Protein AF-A0A0C3CGF2-F1 (afdb_monomer)

Solvent-accessible surface area (backbone atoms only — not comparable to full-atom values): 6931 Å² total; per-residue (Å²): 137,85,86,82,89,80,77,92,75,84,80,76,81,77,76,79,75,79,77,75,75,70,75,87,70,85,83,74,68,48,91,58,67,67,70,61,89,52,69,84,50,41,70,58,52,21,50,53,44,43,71,36,78,36,44,40,74,31,68,51,75,48,78,43,83,52,97,92,48,67,40,48,46,40,43,48,33,91,44,92,48,74,42,62,55,56,40,69,56,45,44,53,53,53,51,51,44,54,73,74,30,58,34,45,56,66,51,86,80

Mean predicted aligned error: 12.65 Å

Foldseek 3Di:
DDDDDDDDDPDDPPPPPPPPPQPPDPQDADLPAAQDDPLVCQLVQLVVQQPDFAAAQGKDWDWADDDPGIAIDMEGHPGRGTDRDHSVSSNVVVVVNCVVHSGGRDDYD

Structure (mmCIF, N/CA/C/O backbone):
data_AF-A0A0C3CGF2-F1
#
_entry.id   AF-A0A0C3CGF2-F1
#
loop_
_atom_site.group_PDB
_atom_site.id
_atom_site.type_symbol
_atom_site.label_atom_id
_atom_site.label_alt_id
_atom_site.label_comp_id
_atom_site.label_asym_id
_atom_site.label_entity_id
_atom_site.label_seq_id
_atom_site.pdbx_PDB_ins_code
_atom_site.Cartn_x
_atom_site.Cartn_y
_atom_site.Cartn_z
_atom_site.occupancy
_atom_site.B_iso_or_equiv
_atom_site.auth_seq_id
_atom_site.auth_comp_id
_atom_site.auth_asym_id
_atom_site.auth_atom_id
_atom_site.pdbx_PDB_model_num
ATOM 1 N N . MET A 1 1 ? 58.647 30.810 29.510 1.00 38.41 1 MET A N 1
ATOM 2 C CA . MET A 1 1 ? 58.049 29.527 29.079 1.00 38.41 1 MET A CA 1
ATOM 3 C C . MET A 1 1 ? 56.594 29.809 28.746 1.00 38.41 1 MET A C 1
ATOM 5 O O . MET A 1 1 ? 55.885 30.314 29.603 1.00 38.41 1 MET A O 1
ATOM 9 N N . VAL A 1 2 ? 56.209 29.643 27.480 1.00 37.12 2 VAL A N 1
ATOM 10 C CA . VAL A 1 2 ? 54.900 30.043 26.935 1.00 37.12 2 VAL A CA 1
ATOM 11 C C . VAL A 1 2 ? 53.974 28.825 26.955 1.00 37.12 2 VAL A C 1
ATOM 13 O O . VAL A 1 2 ? 54.312 27.801 26.365 1.00 37.12 2 VAL A O 1
ATOM 16 N N . PHE A 1 3 ? 52.834 28.920 27.643 1.00 44.53 3 PHE A N 1
ATOM 17 C CA . PHE A 1 3 ? 51.799 27.882 27.638 1.00 44.53 3 PHE A CA 1
ATOM 18 C C . PHE A 1 3 ? 50.959 27.997 26.358 1.00 44.53 3 PHE A C 1
ATOM 20 O O . PHE A 1 3 ? 50.361 29.033 26.079 1.00 44.53 3 PHE A O 1
ATOM 27 N N . ASN A 1 4 ? 50.962 26.930 25.560 1.00 37.19 4 ASN A N 1
ATOM 28 C CA . ASN A 1 4 ? 50.336 26.841 24.244 1.00 37.19 4 ASN A CA 1
ATOM 29 C C . ASN A 1 4 ? 48.894 26.316 24.380 1.00 37.19 4 ASN A C 1
ATOM 31 O O . ASN A 1 4 ? 48.686 25.127 24.615 1.00 37.19 4 ASN A O 1
ATOM 35 N N . VAL A 1 5 ? 47.900 27.192 24.231 1.00 56.16 5 VAL A N 1
ATOM 36 C CA . VAL A 1 5 ? 46.478 26.833 24.091 1.00 56.16 5 VAL A CA 1
ATOM 37 C C . VAL A 1 5 ? 46.211 26.430 22.641 1.00 56.16 5 VAL A C 1
ATOM 39 O O . VAL A 1 5 ? 46.056 27.283 21.770 1.00 56.16 5 VAL A O 1
ATOM 42 N N . ARG A 1 6 ? 46.183 25.123 22.355 1.00 45.81 6 ARG A N 1
ATOM 43 C CA . ARG A 1 6 ? 45.838 24.605 21.023 1.00 45.81 6 ARG A CA 1
ATOM 44 C C . ARG A 1 6 ? 44.500 23.870 21.024 1.00 45.81 6 ARG A C 1
ATOM 46 O O . ARG A 1 6 ? 44.383 22.773 21.550 1.00 45.81 6 ARG A O 1
ATOM 53 N N . SER A 1 7 ? 43.564 24.503 20.320 1.00 44.41 7 SER A N 1
ATOM 54 C CA . SER A 1 7 ? 42.507 23.906 19.498 1.00 44.41 7 SER A CA 1
ATOM 55 C C . SER A 1 7 ? 41.390 23.116 20.176 1.00 44.41 7 SER A C 1
ATOM 57 O O . SER A 1 7 ? 41.403 21.894 20.274 1.00 44.41 7 SER A O 1
ATOM 59 N N . LEU A 1 8 ? 40.338 23.878 20.471 1.00 51.88 8 LEU A N 1
ATOM 60 C CA . LEU A 1 8 ? 38.927 23.506 20.376 1.00 51.88 8 LEU A CA 1
ATOM 61 C C . LEU A 1 8 ? 38.631 22.753 19.065 1.00 51.88 8 LEU A C 1
ATOM 63 O O . LEU A 1 8 ? 38.739 23.354 18.001 1.00 51.88 8 LEU A O 1
ATOM 67 N N . LEU A 1 9 ? 38.196 21.495 19.132 1.00 47.53 9 LEU A N 1
ATOM 68 C CA . LEU A 1 9 ? 37.453 20.836 18.049 1.00 47.53 9 LEU A CA 1
ATOM 69 C C . LEU A 1 9 ? 36.410 19.885 18.653 1.00 47.53 9 LEU A C 1
ATOM 71 O O . LEU A 1 9 ? 36.552 18.665 18.657 1.00 47.53 9 LEU A O 1
ATOM 75 N N . THR A 1 10 ? 35.349 20.472 19.200 1.00 48.78 10 THR A N 1
ATOM 76 C CA . THR A 1 10 ? 34.094 19.786 19.513 1.00 48.78 10 THR A CA 1
ATOM 77 C C . THR A 1 10 ? 33.463 19.354 18.188 1.00 48.78 10 THR A C 1
ATOM 79 O O . THR A 1 10 ? 32.951 20.180 17.434 1.00 48.78 10 THR A O 1
ATOM 82 N N . GLY A 1 11 ? 33.559 18.065 17.865 1.00 43.72 11 GLY A N 1
ATOM 83 C CA . GLY A 1 11 ? 32.953 17.484 16.670 1.00 43.72 11 GLY A CA 1
ATOM 84 C C . GLY A 1 11 ? 31.431 17.530 16.760 1.00 43.72 11 GLY A C 1
ATOM 85 O O . GLY A 1 11 ? 30.819 16.694 17.419 1.00 43.72 11 GLY A O 1
ATOM 86 N N . VAL A 1 12 ? 30.815 18.509 16.099 1.00 54.00 12 VAL A N 1
ATOM 87 C CA . VAL A 1 12 ? 29.369 18.529 15.865 1.00 54.00 12 VAL A CA 1
ATOM 88 C C . VAL A 1 12 ? 29.083 17.547 14.733 1.00 54.00 12 VAL A C 1
ATOM 90 O O . VAL A 1 12 ? 29.351 17.830 13.566 1.00 54.00 12 VAL A O 1
ATOM 93 N N . LEU A 1 13 ? 28.565 16.368 15.080 1.00 49.22 13 LEU A N 1
ATOM 94 C CA . LEU A 1 13 ? 27.985 15.439 14.113 1.00 49.22 13 LEU A CA 1
ATOM 95 C C . LEU A 1 13 ? 26.697 16.071 13.573 1.00 49.22 13 LEU A C 1
ATOM 97 O O . LEU A 1 13 ? 25.639 15.989 14.192 1.00 49.22 13 LEU A O 1
ATOM 101 N N . VAL A 1 14 ? 26.797 16.745 12.428 1.00 45.84 14 VAL A N 1
ATOM 102 C CA . VAL A 1 14 ? 25.629 17.186 11.661 1.00 45.84 14 VAL A CA 1
ATOM 103 C C . VAL A 1 14 ? 25.003 15.937 11.049 1.00 45.84 14 VAL A C 1
ATOM 105 O O . VAL A 1 14 ? 25.437 15.448 10.009 1.00 45.84 14 VAL A O 1
ATOM 108 N N . SER A 1 15 ? 24.005 15.380 11.729 1.00 44.66 15 SER A N 1
ATOM 109 C CA . SER A 1 15 ? 23.157 14.329 11.178 1.00 44.66 15 SER A CA 1
ATOM 110 C C . SER A 1 15 ? 22.421 14.894 9.963 1.00 44.66 15 SER A C 1
ATOM 112 O O . SER A 1 15 ? 21.526 15.726 10.114 1.00 44.66 15 SER A O 1
ATOM 114 N N . LEU A 1 16 ? 22.794 14.463 8.754 1.00 39.66 16 LEU A N 1
ATOM 115 C CA . LEU A 1 16 ? 21.986 14.699 7.561 1.00 39.66 16 LEU A CA 1
ATOM 116 C C . LEU A 1 16 ? 20.659 13.958 7.754 1.00 39.66 16 LEU A C 1
ATOM 118 O O . LEU A 1 16 ? 20.567 12.750 7.537 1.00 39.66 16 LEU A O 1
ATOM 122 N N . ALA A 1 17 ? 19.625 14.680 8.182 1.00 42.78 17 ALA A N 1
ATOM 123 C CA . ALA A 1 17 ? 18.261 14.206 8.058 1.00 42.78 17 ALA A CA 1
ATOM 124 C C . ALA A 1 17 ? 17.983 14.060 6.559 1.00 42.78 17 ALA A C 1
ATOM 126 O O . ALA A 1 17 ? 17.817 15.048 5.845 1.00 42.78 17 ALA A O 1
ATOM 127 N N . VAL A 1 18 ? 17.991 12.821 6.065 1.00 37.66 18 VAL A N 1
ATOM 128 C CA . VAL A 1 18 ? 17.531 12.504 4.715 1.00 37.66 18 VAL A CA 1
ATOM 129 C C . VAL A 1 18 ? 16.034 12.789 4.702 1.00 37.66 18 VAL A C 1
ATOM 131 O O . VAL A 1 18 ? 15.218 11.940 5.062 1.00 37.66 18 VAL A O 1
ATOM 134 N N . VAL A 1 19 ? 15.664 14.017 4.341 1.00 38.41 19 VAL A N 1
ATOM 135 C CA . VAL A 1 19 ? 14.282 14.363 4.025 1.00 38.41 19 VAL A CA 1
ATOM 136 C C . VAL A 1 19 ? 13.968 13.614 2.739 1.00 38.41 19 VAL A C 1
ATOM 138 O O . VAL A 1 19 ? 14.295 14.064 1.646 1.00 38.41 19 VAL A O 1
ATOM 141 N N . SER A 1 20 ? 13.414 12.406 2.869 1.00 40.34 20 SER A N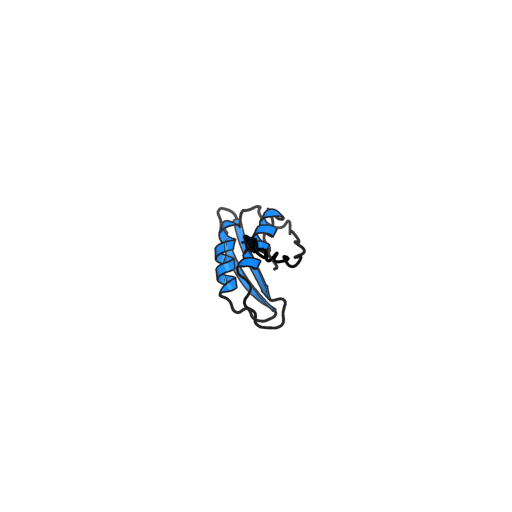 1
ATOM 142 C CA . SER A 1 20 ? 12.840 11.697 1.731 1.00 40.34 20 SER A CA 1
ATOM 143 C C . SER A 1 20 ? 11.677 12.556 1.252 1.00 40.34 20 SER A C 1
ATOM 145 O O . SER A 1 20 ? 10.623 12.571 1.889 1.00 40.34 20 SER A O 1
ATOM 147 N N . THR A 1 21 ? 11.889 13.324 0.187 1.00 38.06 21 THR A N 1
ATOM 148 C CA . THR A 1 21 ? 10.811 13.992 -0.528 1.00 38.06 21 THR A CA 1
ATOM 149 C C . THR A 1 21 ? 9.844 12.898 -0.960 1.00 38.06 21 THR A C 1
ATOM 151 O O . THR A 1 21 ? 10.184 12.021 -1.753 1.00 38.06 21 THR A O 1
ATOM 154 N N . LEU A 1 22 ? 8.659 12.875 -0.347 1.00 47.12 22 LEU A N 1
ATOM 155 C CA . LEU A 1 22 ? 7.554 12.077 -0.854 1.00 47.12 22 LEU A CA 1
ATOM 156 C C . LEU A 1 22 ? 7.359 12.540 -2.294 1.00 47.12 22 LEU A C 1
ATOM 158 O O . LEU A 1 22 ? 7.157 13.735 -2.515 1.00 47.12 22 LEU A O 1
ATOM 162 N N . ALA A 1 23 ? 7.494 11.634 -3.264 1.00 47.88 23 ALA A N 1
ATOM 163 C CA . ALA A 1 23 ? 7.028 11.916 -4.611 1.00 47.88 23 ALA A CA 1
ATOM 164 C C . ALA A 1 23 ? 5.600 12.448 -4.455 1.00 47.88 23 ALA A C 1
ATOM 166 O O . ALA A 1 23 ? 4.789 11.794 -3.794 1.00 47.88 23 ALA A O 1
ATOM 167 N N . GLN A 1 24 ? 5.350 13.676 -4.920 1.00 47.78 24 GLN A N 1
ATOM 168 C CA . GLN A 1 24 ? 4.045 14.324 -4.835 1.00 47.78 24 GLN A CA 1
ATOM 169 C C . GLN A 1 24 ? 3.041 13.402 -5.520 1.00 47.78 24 GLN A C 1
ATOM 171 O O . GLN A 1 24 ? 2.950 13.364 -6.741 1.00 47.78 24 GLN A O 1
ATOM 176 N N . THR A 1 25 ? 2.370 12.582 -4.720 1.00 57.62 25 THR A N 1
ATOM 177 C CA . THR A 1 25 ? 1.299 11.722 -5.189 1.00 57.62 25 THR A CA 1
ATOM 178 C C . THR A 1 25 ? 0.075 12.608 -5.108 1.00 57.62 25 THR A C 1
ATOM 180 O O . THR A 1 25 ? -0.264 13.083 -4.024 1.00 57.62 25 THR A O 1
ATOM 183 N N . ASP A 1 26 ? -0.502 12.936 -6.255 1.00 64.25 26 ASP A N 1
ATOM 184 C CA . ASP A 1 26 ? -1.762 13.661 -6.308 1.00 64.25 26 ASP A CA 1
ATOM 185 C C . ASP A 1 26 ? -2.839 12.720 -5.746 1.00 64.25 26 ASP A C 1
ATOM 187 O O . ASP A 1 26 ? -3.190 11.713 -6.360 1.00 64.25 26 ASP A O 1
ATOM 191 N N . ILE A 1 27 ? -3.240 12.953 -4.492 1.00 67.44 27 ILE A N 1
ATOM 192 C CA . ILE A 1 27 ? -4.178 12.078 -3.787 1.00 67.44 27 ILE A CA 1
ATOM 193 C C . ILE A 1 27 ? -5.586 12.439 -4.254 1.00 67.44 27 ILE A C 1
ATOM 195 O O . ILE A 1 27 ? -6.163 13.430 -3.809 1.00 67.4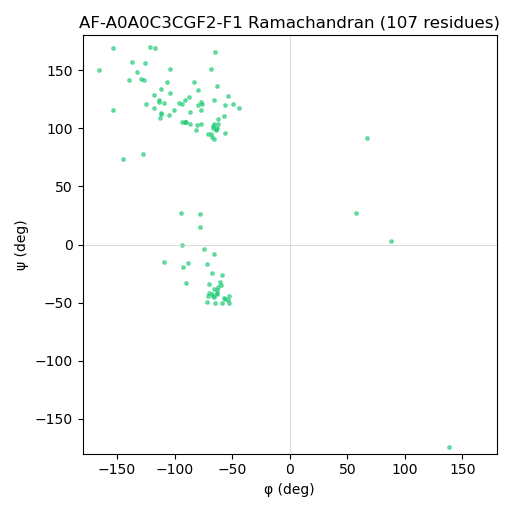4 27 ILE A O 1
ATOM 199 N N . GLN A 1 28 ? -6.137 11.610 -5.133 1.00 68.38 28 GLN A N 1
ATOM 200 C CA . GLN A 1 28 ? -7.528 11.691 -5.562 1.00 68.38 28 GLN A CA 1
ATOM 201 C C . GLN A 1 28 ? -8.384 10.809 -4.644 1.00 68.38 28 GLN A C 1
ATOM 203 O O . GLN A 1 28 ? -8.335 9.582 -4.724 1.00 68.38 28 GLN A O 1
ATOM 208 N N . CYS A 1 29 ? -9.149 11.428 -3.741 1.00 69.56 29 CYS A N 1
ATOM 209 C CA . CYS A 1 29 ? -10.114 10.705 -2.918 1.00 69.56 29 CYS A CA 1
ATOM 210 C C . CYS A 1 29 ? -11.349 10.371 -3.763 1.00 69.56 29 CYS A C 1
ATOM 212 O O . CYS A 1 29 ? -12.021 11.275 -4.251 1.00 69.56 29 CYS A O 1
ATOM 214 N N . ASN A 1 30 ? -11.680 9.088 -3.903 1.00 64.88 30 ASN A N 1
ATOM 215 C CA . ASN A 1 30 ? -12.981 8.688 -4.432 1.00 64.88 30 ASN A CA 1
ATOM 216 C C . ASN A 1 30 ? -13.992 8.614 -3.279 1.00 64.88 30 ASN A C 1
ATOM 218 O O . ASN A 1 30 ? -13.757 7.894 -2.311 1.00 64.88 30 ASN A O 1
ATOM 222 N N . ASP A 1 31 ? -15.132 9.301 -3.405 1.00 61.75 31 ASP A N 1
ATOM 223 C CA . ASP A 1 31 ? -16.244 9.273 -2.430 1.00 61.75 31 ASP A CA 1
ATOM 224 C C . ASP A 1 31 ? -17.125 8.011 -2.542 1.00 61.75 31 ASP A C 1
ATOM 226 O O . ASP A 1 31 ? -18.248 7.955 -2.041 1.00 61.75 31 ASP A O 1
ATOM 230 N N . VAL A 1 32 ? -16.640 6.987 -3.241 1.00 58.44 32 VAL A N 1
ATOM 231 C CA . VAL A 1 32 ? -17.330 5.706 -3.386 1.00 58.44 32 VAL A CA 1
ATOM 232 C C . VAL A 1 32 ? -16.811 4.787 -2.289 1.00 58.44 32 VAL A C 1
ATOM 234 O O . VAL A 1 32 ? -15.612 4.536 -2.245 1.00 58.44 32 VAL A O 1
ATOM 237 N N . GLY A 1 33 ? -17.694 4.297 -1.415 1.00 62.81 33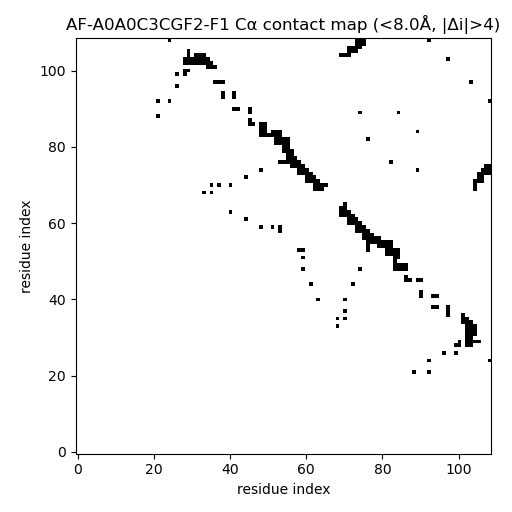 GLY A N 1
ATOM 238 C CA . GLY A 1 33 ? -17.336 3.341 -0.365 1.00 62.81 33 GLY A CA 1
ATOM 239 C C . GLY A 1 33 ? -17.989 3.621 0.988 1.00 62.81 33 GLY A C 1
ATOM 240 O O . GLY A 1 33 ? -18.836 4.502 1.130 1.00 62.81 33 GLY A O 1
ATOM 241 N N . THR A 1 34 ? -17.589 2.835 1.987 1.00 65.88 34 THR A N 1
ATOM 242 C CA . THR A 1 34 ? -17.961 3.031 3.394 1.00 65.88 34 THR A CA 1
ATOM 243 C C . THR A 1 34 ? -16.763 3.616 4.127 1.00 65.88 34 THR A C 1
ATOM 245 O O . THR A 1 34 ? -15.674 3.048 4.050 1.00 65.88 34 THR A O 1
ATOM 248 N N . ALA A 1 35 ? -16.966 4.700 4.881 1.00 67.38 35 ALA A N 1
ATOM 249 C CA . ALA A 1 35 ? -15.945 5.223 5.785 1.00 67.38 35 ALA A CA 1
ATOM 250 C C . ALA A 1 35 ? -15.451 4.125 6.738 1.00 67.38 35 ALA A C 1
ATOM 252 O O . ALA A 1 35 ? -16.249 3.478 7.423 1.00 67.38 35 ALA A O 1
ATOM 253 N N . GLY A 1 36 ? -14.138 3.930 6.803 1.00 72.00 36 GLY A N 1
ATOM 254 C CA . GLY A 1 36 ? -13.543 2.870 7.604 1.00 72.00 36 GLY A CA 1
ATOM 255 C C . GLY A 1 36 ? -12.048 3.067 7.800 1.00 72.00 36 GLY A C 1
ATOM 256 O O . GLY A 1 36 ? -11.362 3.641 6.957 1.00 72.00 36 GLY A O 1
ATOM 257 N N . ASP A 1 37 ? -11.535 2.592 8.934 1.00 82.25 37 ASP A N 1
ATOM 258 C CA . ASP A 1 37 ? -10.112 2.682 9.251 1.00 82.25 37 ASP A CA 1
ATOM 259 C C . ASP A 1 37 ? -9.344 1.449 8.745 1.00 82.25 37 ASP A C 1
ATOM 261 O O . ASP A 1 37 ? -9.398 0.353 9.320 1.00 82.25 37 ASP A O 1
ATOM 265 N N . CYS A 1 38 ? -8.595 1.655 7.662 1.00 85.31 38 CYS A N 1
ATOM 266 C CA . CYS A 1 38 ? -7.716 0.654 7.063 1.00 85.31 38 CYS A CA 1
ATOM 267 C C . CYS A 1 38 ? -6.264 0.721 7.564 1.00 85.31 38 CYS A C 1
ATOM 269 O O . CYS A 1 38 ? -5.438 -0.098 7.147 1.00 85.31 38 CYS A O 1
ATOM 271 N N . THR A 1 39 ? -5.926 1.655 8.463 1.00 88.69 39 THR A N 1
ATOM 272 C CA . THR A 1 39 ? -4.537 1.893 8.899 1.00 88.69 39 THR A CA 1
ATOM 273 C C . THR A 1 39 ? -3.901 0.673 9.557 1.00 88.69 39 THR A C 1
ATOM 275 O O . THR A 1 39 ? -2.716 0.404 9.358 1.00 88.69 39 THR A O 1
ATOM 278 N N . GLN A 1 40 ? -4.703 -0.142 10.244 1.00 91.12 40 GLN A N 1
ATOM 279 C CA . GLN A 1 40 ? -4.279 -1.406 10.853 1.00 91.12 40 GLN A CA 1
ATOM 280 C C . GLN A 1 40 ? -3.700 -2.423 9.849 1.00 91.12 40 GLN A C 1
ATOM 282 O O . GLN A 1 40 ? -2.868 -3.253 10.222 1.00 91.12 40 GLN A O 1
ATOM 287 N N . PHE A 1 41 ? -4.095 -2.362 8.572 1.00 91.94 41 PHE A N 1
ATOM 288 C CA . PHE A 1 41 ? -3.641 -3.299 7.538 1.00 91.94 41 PHE A CA 1
ATOM 289 C C . PHE A 1 41 ? -2.408 -2.806 6.769 1.00 91.94 41 PHE A C 1
ATOM 291 O O . PHE A 1 41 ? -1.680 -3.623 6.197 1.00 91.94 41 PHE A O 1
ATOM 298 N N . ILE A 1 42 ? -2.117 -1.499 6.811 1.00 91.75 42 ILE A N 1
ATOM 299 C CA . ILE A 1 42 ? -0.997 -0.868 6.092 1.00 91.75 42 ILE A CA 1
ATOM 300 C C . ILE A 1 42 ? 0.350 -1.553 6.387 1.00 91.75 42 ILE A C 1
ATOM 302 O O . ILE A 1 42 ? 1.061 -1.883 5.434 1.00 91.75 42 ILE A O 1
ATOM 306 N N . PRO A 1 43 ? 0.744 -1.836 7.649 1.00 94.56 43 PRO A N 1
ATOM 307 C CA . PRO A 1 43 ? 2.054 -2.428 7.926 1.00 94.56 43 PRO A CA 1
ATOM 308 C C . PRO A 1 43 ? 2.237 -3.815 7.304 1.00 94.56 43 PRO A C 1
ATOM 310 O O . PRO A 1 43 ? 3.336 -4.145 6.848 1.00 94.56 43 PRO A O 1
ATOM 313 N N . LYS A 1 44 ? 1.165 -4.620 7.284 1.00 95.06 44 LYS A N 1
ATOM 314 C CA . LYS A 1 44 ? 1.163 -5.960 6.690 1.00 95.06 44 LYS A CA 1
ATOM 315 C C . LYS A 1 44 ? 1.214 -5.861 5.170 1.00 95.06 44 LYS A C 1
ATOM 317 O O . LYS A 1 44 ? 2.090 -6.469 4.564 1.00 95.06 44 LYS A O 1
ATOM 322 N N . PHE A 1 45 ? 0.349 -5.044 4.576 1.00 93.50 45 PHE A N 1
ATOM 323 C CA . PHE A 1 45 ? 0.335 -4.821 3.134 1.00 93.50 45 PHE A CA 1
ATOM 324 C C . PHE A 1 45 ? 1.691 -4.331 2.615 1.00 93.50 45 PHE A C 1
ATOM 326 O O . PHE A 1 45 ? 2.249 -4.902 1.683 1.00 93.50 45 PHE A O 1
ATOM 333 N N . CYS A 1 46 ? 2.294 -3.341 3.275 1.00 93.31 46 CYS A N 1
ATOM 334 C CA . CYS A 1 46 ? 3.598 -2.830 2.865 1.00 93.31 46 CYS A CA 1
ATOM 335 C C . CYS A 1 46 ? 4.740 -3.835 3.061 1.00 93.31 46 CYS A C 1
ATOM 337 O O . CYS A 1 46 ? 5.763 -3.731 2.384 1.00 93.31 46 CYS A O 1
ATOM 339 N N . ALA A 1 47 ? 4.605 -4.800 3.976 1.00 94.88 47 ALA A N 1
ATOM 340 C CA . ALA A 1 47 ? 5.550 -5.909 4.076 1.00 94.88 47 ALA A CA 1
ATOM 341 C C . ALA A 1 47 ? 5.407 -6.873 2.887 1.00 94.88 47 ALA A C 1
ATOM 343 O O . ALA A 1 47 ? 6.422 -7.229 2.290 1.00 94.88 47 ALA A O 1
ATOM 344 N N . ASP A 1 48 ? 4.173 -7.221 2.507 1.00 92.12 48 ASP A N 1
ATOM 345 C CA . ASP A 1 48 ? 3.890 -8.052 1.330 1.00 92.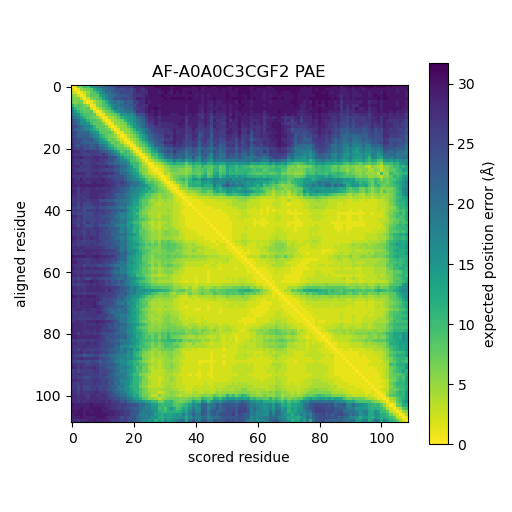12 48 ASP A CA 1
ATOM 346 C C . ASP A 1 48 ? 4.445 -7.388 0.058 1.00 92.12 48 ASP A C 1
ATOM 348 O O . ASP A 1 48 ? 5.218 -7.999 -0.680 1.00 92.12 48 ASP A O 1
ATOM 352 N N . VAL A 1 49 ? 4.137 -6.105 -0.146 1.00 90.06 49 VAL A N 1
ATOM 353 C CA . VAL A 1 49 ? 4.622 -5.294 -1.272 1.00 90.06 49 VAL A CA 1
ATOM 354 C C . VAL A 1 49 ? 6.151 -5.260 -1.338 1.00 90.06 49 VAL A C 1
ATOM 356 O O . VAL A 1 49 ? 6.727 -5.483 -2.397 1.00 90.06 49 VAL A O 1
ATOM 359 N N . ALA A 1 50 ? 6.832 -5.040 -0.211 1.00 92.06 50 ALA A N 1
ATOM 360 C CA . ALA A 1 50 ? 8.294 -4.969 -0.181 1.00 92.06 50 ALA A CA 1
ATOM 361 C C . ALA A 1 50 ? 8.988 -6.326 -0.385 1.00 92.06 50 A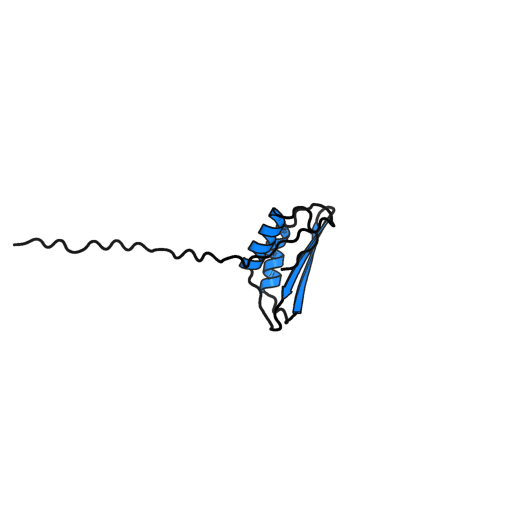LA A C 1
ATOM 363 O O . ALA A 1 50 ? 10.182 -6.372 -0.679 1.00 92.06 50 ALA A O 1
ATOM 364 N N . SER A 1 51 ? 8.256 -7.427 -0.214 1.00 92.44 51 SER A N 1
ATOM 365 C CA . SER A 1 51 ? 8.737 -8.776 -0.521 1.00 92.44 51 SER A CA 1
ATOM 366 C C . SER A 1 51 ? 8.476 -9.189 -1.972 1.00 92.44 51 SER A C 1
ATOM 368 O O . SER A 1 51 ? 9.085 -10.140 -2.464 1.00 92.44 51 SER A O 1
ATOM 370 N N . ALA A 1 52 ? 7.597 -8.468 -2.674 1.00 89.62 52 ALA A N 1
ATOM 371 C CA . ALA A 1 52 ? 7.230 -8.761 -4.046 1.00 89.62 52 ALA A CA 1
ATOM 372 C C . ALA A 1 52 ? 8.240 -8.168 -5.042 1.00 89.62 52 ALA A C 1
ATOM 374 O O . ALA A 1 52 ? 8.711 -7.034 -4.920 1.00 89.62 52 ALA A O 1
ATOM 375 N N . LYS A 1 53 ? 8.549 -8.944 -6.084 1.00 90.75 53 LYS A N 1
ATOM 376 C CA . LYS A 1 53 ? 9.105 -8.422 -7.335 1.00 90.75 53 LYS A CA 1
ATOM 377 C C . LYS A 1 53 ? 7.931 -8.187 -8.275 1.00 90.75 53 LYS A C 1
ATOM 379 O O . LYS A 1 53 ? 7.363 -9.150 -8.784 1.00 90.75 53 LYS A O 1
ATOM 384 N N . VAL A 1 54 ? 7.561 -6.928 -8.460 1.00 89.69 54 VAL A N 1
ATOM 385 C CA . VAL A 1 54 ? 6.406 -6.529 -9.269 1.00 89.69 54 VAL A CA 1
ATOM 386 C C . VAL A 1 54 ? 6.889 -6.294 -10.691 1.00 89.69 54 VAL A C 1
ATOM 388 O O . VAL A 1 54 ? 7.844 -5.540 -10.899 1.00 89.69 54 VAL A O 1
ATOM 391 N N . LYS A 1 55 ? 6.289 -6.978 -11.670 1.00 92.56 55 LYS A N 1
ATOM 392 C CA . LYS A 1 55 ? 6.611 -6.761 -13.088 1.00 92.56 55 LYS A CA 1
ATOM 393 C C . LYS A 1 55 ? 6.214 -5.352 -13.513 1.00 92.56 55 LYS A C 1
ATOM 395 O O . LYS A 1 55 ? 5.526 -4.652 -12.775 1.00 92.56 55 LYS A O 1
ATOM 400 N N . GLY A 1 56 ? 6.701 -4.921 -14.672 1.00 91.06 56 GLY A N 1
ATOM 401 C CA . GLY A 1 56 ? 6.271 -3.642 -15.210 1.00 91.06 56 GLY A CA 1
ATOM 402 C C . GLY A 1 56 ? 4.779 -3.657 -15.523 1.00 91.06 56 GLY A C 1
ATOM 403 O O . GLY A 1 56 ? 4.289 -4.662 -16.040 1.00 91.06 56 GLY A O 1
ATOM 404 N N . TYR A 1 57 ? 4.081 -2.577 -15.165 1.00 88.75 57 TYR A N 1
ATOM 405 C CA . TYR A 1 57 ? 2.629 -2.428 -15.336 1.00 88.75 57 TYR A CA 1
ATOM 406 C C . TYR A 1 57 ? 1.784 -3.514 -14.655 1.00 88.75 57 TYR A C 1
ATOM 408 O O . TYR A 1 57 ? 0.681 -3.824 -15.094 1.00 88.75 57 TYR A O 1
ATOM 416 N N . ASP A 1 58 ? 2.323 -4.104 -13.591 1.00 90.19 58 ASP A N 1
ATOM 417 C CA . ASP A 1 58 ? 1.667 -5.125 -12.779 1.00 90.19 58 ASP A CA 1
ATOM 418 C C . ASP A 1 58 ? 1.468 -4.600 -11.352 1.00 90.19 58 ASP A C 1
ATOM 420 O O . ASP A 1 58 ? 2.030 -3.566 -10.964 1.00 90.19 58 ASP A O 1
ATOM 424 N N . GLU A 1 59 ? 0.687 -5.317 -10.552 1.00 89.25 59 GLU A N 1
ATOM 425 C CA . GLU A 1 59 ? 0.238 -4.838 -9.248 1.00 89.25 59 GLU A CA 1
ATOM 426 C C . GLU A 1 59 ? 0.292 -5.884 -8.139 1.00 89.25 59 GLU A C 1
ATOM 428 O O . GLU A 1 59 ? 0.261 -7.098 -8.341 1.00 89.25 59 GLU A O 1
ATOM 433 N N . VAL A 1 60 ? 0.353 -5.380 -6.911 1.00 89.75 60 VAL A N 1
ATOM 434 C CA . VAL A 1 60 ? 0.139 -6.166 -5.701 1.00 89.75 60 VAL A CA 1
ATOM 435 C C . VAL A 1 60 ? -1.140 -5.670 -5.056 1.00 89.75 60 VAL A C 1
ATOM 437 O O . VAL A 1 60 ? -1.171 -4.581 -4.491 1.00 89.75 60 VAL A O 1
ATOM 440 N N . TYR A 1 61 ? -2.176 -6.499 -5.118 1.00 90.69 61 TYR A N 1
ATOM 441 C CA . TYR A 1 61 ? -3.481 -6.237 -4.521 1.00 90.69 61 TYR A CA 1
ATOM 442 C C . TYR A 1 61 ? -3.705 -7.099 -3.274 1.00 90.69 61 TYR A C 1
ATOM 444 O O . TYR A 1 61 ? -3.356 -8.290 -3.238 1.00 90.69 61 TYR A O 1
ATOM 452 N N . ARG A 1 62 ? -4.309 -6.511 -2.239 1.00 91.00 62 ARG A N 1
ATOM 453 C CA . ARG A 1 62 ? -4.824 -7.223 -1.065 1.00 91.00 62 ARG A CA 1
ATOM 454 C C . ARG A 1 62 ? -6.159 -6.643 -0.629 1.00 91.00 62 ARG A C 1
ATOM 456 O O . ARG A 1 62 ? -6.348 -5.435 -0.587 1.00 91.00 62 ARG A O 1
ATOM 463 N N . CYS A 1 63 ? -7.033 -7.547 -0.213 1.00 89.62 63 CYS A N 1
ATOM 464 C CA . CYS A 1 63 ? -8.355 -7.252 0.302 1.00 89.62 63 CYS A CA 1
ATOM 465 C C . CYS A 1 63 ? -8.422 -7.7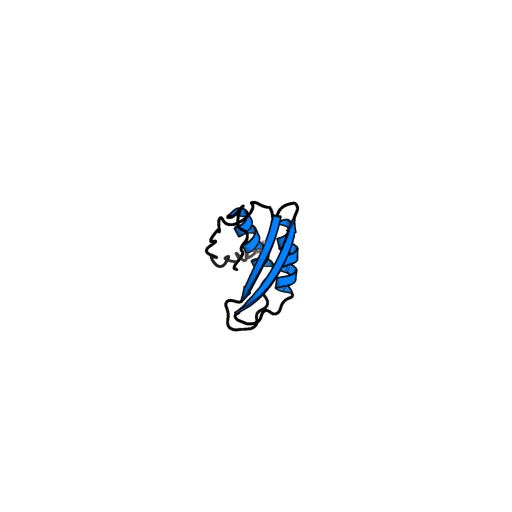35 1.757 1.00 89.62 63 CYS A C 1
ATOM 467 O O . CYS A 1 63 ? -8.228 -8.926 2.021 1.00 89.62 63 CYS A O 1
ATOM 469 N N . TYR A 1 64 ? -8.635 -6.824 2.703 1.00 89.19 64 TYR A N 1
ATOM 470 C CA . TYR A 1 64 ? -8.731 -7.129 4.130 1.00 89.19 64 TYR A CA 1
ATOM 471 C C . TYR A 1 64 ? -10.140 -6.851 4.635 1.00 89.19 64 TYR A C 1
ATOM 473 O O . TYR A 1 64 ? -10.636 -5.734 4.523 1.00 89.19 64 TYR A O 1
ATOM 481 N N . SER A 1 65 ? -10.786 -7.848 5.228 1.00 87.31 65 SER A N 1
ATOM 482 C CA . SER A 1 65 ? -12.099 -7.659 5.843 1.00 87.31 65 SER A CA 1
ATOM 483 C C . SER A 1 65 ? -11.965 -7.023 7.228 1.00 87.31 65 SER A C 1
ATOM 485 O O . SER A 1 65 ? -11.178 -7.482 8.058 1.00 87.31 65 SER A O 1
ATOM 487 N N . ALA A 1 66 ? -12.772 -5.998 7.485 1.00 81.12 66 ALA A N 1
ATOM 488 C CA . ALA A 1 66 ? -12.975 -5.384 8.790 1.00 81.12 66 ALA A CA 1
ATOM 489 C C . ALA A 1 66 ? -14.463 -5.465 9.176 1.00 81.12 66 ALA A C 1
ATOM 491 O O . ALA A 1 66 ? -15.317 -5.859 8.379 1.00 81.12 66 ALA A O 1
ATOM 492 N N . SER A 1 67 ? -14.800 -5.131 10.421 1.00 78.31 67 SER A N 1
ATOM 493 C CA . SER A 1 67 ? -16.183 -5.206 10.902 1.00 78.31 67 SER A CA 1
ATOM 494 C C . SER A 1 67 ? -17.093 -4.229 10.148 1.00 78.31 67 SER A C 1
ATOM 496 O O . SER A 1 67 ? -17.142 -3.048 10.474 1.00 78.31 67 SER A O 1
ATOM 498 N N . GLY A 1 68 ? -17.832 -4.735 9.156 1.00 76.50 68 GLY A N 1
ATOM 499 C CA . GLY A 1 68 ? -18.818 -3.969 8.385 1.00 76.50 68 GLY A CA 1
ATOM 500 C C . GLY A 1 68 ? -18.273 -3.240 7.152 1.00 76.50 68 GLY A C 1
ATOM 501 O O . GLY A 1 68 ? -19.042 -2.561 6.478 1.00 76.50 68 GLY A O 1
ATOM 502 N N . PHE A 1 69 ? -16.985 -3.389 6.830 1.00 80.25 69 PHE A N 1
ATOM 503 C CA . PHE A 1 69 ? -16.370 -2.829 5.622 1.00 80.25 69 PHE A CA 1
ATOM 504 C C . PHE A 1 69 ? -15.155 -3.657 5.186 1.00 80.25 69 PHE A C 1
ATOM 506 O O . PHE A 1 69 ? -14.690 -4.539 5.905 1.00 80.25 69 PHE A O 1
ATOM 513 N N . THR A 1 70 ? -14.639 -3.385 3.990 1.00 83.44 70 THR A N 1
ATOM 514 C CA . THR A 1 70 ? -13.458 -4.062 3.445 1.00 83.44 70 THR A CA 1
ATOM 515 C C . THR A 1 70 ? -12.430 -3.025 3.011 1.00 83.44 70 THR A C 1
ATOM 517 O O . THR A 1 70 ? -12.792 -1.974 2.491 1.00 83.44 70 THR A O 1
ATOM 520 N N . CYS A 1 71 ? -11.157 -3.320 3.249 1.00 85.00 71 CYS A N 1
ATOM 521 C CA . CYS A 1 71 ? -10.016 -2.493 2.889 1.00 85.00 71 CYS A CA 1
ATOM 522 C C . CYS A 1 71 ? -9.297 -3.096 1.691 1.00 85.00 71 CYS A C 1
ATOM 524 O O . CYS A 1 71 ? -8.658 -4.145 1.805 1.00 85.00 71 CYS A O 1
ATOM 526 N N . GLU A 1 72 ? -9.380 -2.413 0.561 1.00 86.44 72 GLU A N 1
ATOM 527 C CA . GLU A 1 72 ? -8.696 -2.788 -0.669 1.00 86.44 72 GLU A CA 1
ATOM 528 C C . GLU A 1 72 ? -7.440 -1.936 -0.817 1.00 86.44 72 GLU A C 1
ATOM 530 O O . GLU A 1 72 ? -7.522 -0.717 -0.926 1.00 86.44 72 GLU A O 1
ATOM 535 N N . LEU A 1 73 ? -6.271 -2.571 -0.774 1.00 87.56 73 LEU A N 1
ATOM 536 C CA . LEU A 1 73 ? -4.980 -1.906 -0.909 1.00 87.56 73 LEU A CA 1
ATOM 537 C C . LEU A 1 73 ? -4.271 -2.436 -2.156 1.00 87.56 73 LEU A C 1
ATOM 539 O O . LEU A 1 73 ? -4.102 -3.651 -2.304 1.00 87.56 73 LEU A O 1
ATOM 543 N N . THR A 1 74 ? -3.817 -1.521 -3.012 1.00 87.25 74 THR A N 1
ATOM 544 C CA . THR A 1 74 ? -3.094 -1.838 -4.249 1.00 87.25 74 THR A CA 1
ATOM 545 C C . THR A 1 74 ? -1.807 -1.027 -4.329 1.00 87.25 74 THR A C 1
ATOM 547 O O . THR A 1 74 ? -1.758 0.135 -3.929 1.00 87.25 74 THR A O 1
ATOM 550 N N . ALA A 1 75 ? -0.753 -1.656 -4.840 1.00 88.31 75 ALA A N 1
ATOM 551 C CA . ALA A 1 75 ? 0.491 -1.004 -5.228 1.00 88.31 75 ALA A CA 1
ATOM 552 C C . A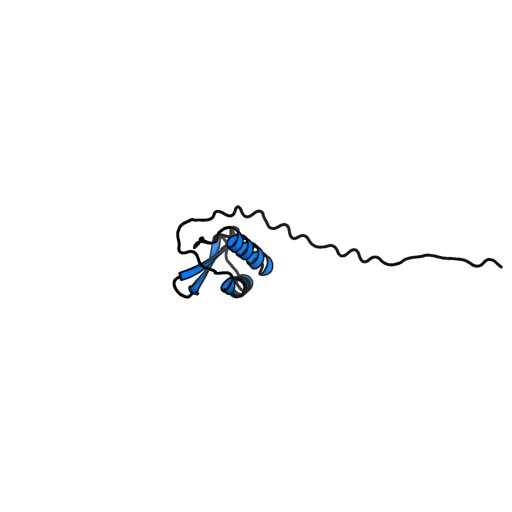LA A 1 75 ? 0.772 -1.364 -6.686 1.00 88.31 75 ALA A C 1
ATOM 554 O O . ALA A 1 75 ? 0.881 -2.553 -6.998 1.00 88.31 75 ALA A O 1
ATOM 555 N N . TYR A 1 76 ? 0.878 -0.363 -7.557 1.00 87.19 76 TYR A N 1
ATOM 556 C CA . TYR A 1 76 ? 1.000 -0.551 -8.997 1.00 87.19 76 TYR A CA 1
ATOM 557 C C . TYR A 1 76 ? 2.388 -0.122 -9.473 1.00 87.19 76 TYR A C 1
ATOM 559 O O . TYR A 1 76 ? 2.909 0.931 -9.108 1.00 87.19 76 TYR A O 1
ATOM 567 N N . ASN A 1 77 ? 3.025 -0.940 -10.305 1.00 89.25 77 ASN A N 1
ATOM 568 C CA . ASN A 1 77 ? 4.302 -0.569 -10.894 1.00 89.25 77 ASN A CA 1
ATOM 569 C C . ASN A 1 77 ? 4.083 0.233 -12.179 1.00 89.25 77 ASN A C 1
ATOM 571 O O . ASN A 1 77 ? 3.806 -0.318 -13.241 1.00 89.25 77 ASN A O 1
ATOM 575 N N . THR A 1 78 ? 4.271 1.546 -12.094 1.00 87.25 78 THR A N 1
ATOM 576 C CA . THR A 1 78 ? 4.107 2.473 -13.224 1.00 87.25 78 THR A CA 1
ATOM 577 C C . THR A 1 78 ? 5.237 2.422 -14.258 1.00 87.25 78 THR A C 1
ATOM 579 O O . THR A 1 78 ? 5.160 3.102 -15.283 1.00 87.25 78 THR A O 1
ATOM 582 N N . HIS A 1 79 ? 6.284 1.630 -14.024 1.00 87.00 79 HIS A N 1
ATOM 583 C CA . HIS A 1 79 ? 7.433 1.506 -14.917 1.00 87.00 79 HIS A CA 1
ATOM 584 C C . HIS A 1 79 ? 7.393 0.197 -15.711 1.00 87.00 79 HIS A C 1
ATOM 586 O O . HIS A 1 79 ? 6.955 -0.816 -15.188 1.00 87.00 79 HIS A O 1
ATOM 592 N N . ASP A 1 80 ? 7.957 0.169 -16.923 1.00 93.19 80 ASP A N 1
ATOM 593 C CA . ASP A 1 80 ? 8.090 -1.046 -17.758 1.00 93.19 80 ASP A CA 1
ATOM 594 C C . ASP A 1 80 ? 9.246 -1.976 -17.320 1.00 93.19 80 ASP A C 1
ATOM 596 O O . ASP A 1 80 ? 9.873 -2.684 -18.105 1.00 93.19 80 ASP A O 1
ATOM 600 N N . VAL A 1 81 ? 9.624 -1.929 -16.044 1.00 91.50 81 VAL A N 1
ATOM 601 C CA . VAL A 1 81 ? 10.730 -2.728 -15.505 1.00 91.50 81 VAL A CA 1
ATOM 602 C C . VAL A 1 81 ? 10.307 -3.397 -14.216 1.00 91.50 81 VAL A C 1
ATOM 604 O O . VAL A 1 81 ? 9.513 -2.854 -13.454 1.00 91.50 81 VAL A O 1
ATOM 607 N N . VAL A 1 82 ? 10.864 -4.578 -13.944 1.00 90.75 82 VAL A N 1
ATOM 608 C CA . VAL A 1 82 ? 10.618 -5.269 -12.677 1.00 90.75 82 VAL A CA 1
ATOM 609 C C . VAL A 1 82 ? 11.212 -4.450 -11.532 1.00 90.75 82 VAL A C 1
ATOM 611 O O . VAL A 1 82 ? 12.410 -4.164 -11.525 1.00 90.75 82 VAL A O 1
ATOM 614 N N . GLY A 1 83 ? 10.384 -4.119 -10.546 1.00 88.94 83 GLY A N 1
ATOM 615 C CA . GLY A 1 83 ? 10.771 -3.344 -9.374 1.00 88.94 83 GLY A CA 1
ATOM 616 C C . GLY A 1 83 ? 10.431 -4.057 -8.070 1.00 88.94 83 GLY A C 1
ATOM 617 O O . GLY A 1 83 ? 9.537 -4.900 -8.005 1.00 88.94 83 GLY A O 1
ATOM 618 N N . THR A 1 84 ? 11.146 -3.701 -7.007 1.00 90.12 84 THR A N 1
ATOM 619 C CA . THR A 1 84 ? 10.738 -4.019 -5.635 1.00 90.12 84 THR A CA 1
ATOM 620 C C . THR A 1 84 ? 10.370 -2.706 -4.950 1.00 90.12 84 THR A C 1
ATOM 622 O O . THR A 1 84 ? 11.256 -1.868 -4.752 1.00 90.12 84 THR A O 1
ATOM 625 N N . PRO A 1 85 ? 9.088 -2.483 -4.615 1.00 85.44 85 PRO A N 1
ATOM 626 C CA . PRO A 1 85 ? 8.668 -1.229 -4.007 1.00 85.44 85 PRO A CA 1
ATOM 627 C C . PRO A 1 85 ? 9.209 -1.061 -2.579 1.00 85.44 85 PRO A C 1
ATOM 629 O O . PRO A 1 85 ? 9.435 -2.019 -1.839 1.00 85.44 85 PRO A O 1
ATOM 632 N N . SER A 1 86 ? 9.406 0.190 -2.162 1.00 88.94 86 SER A N 1
ATOM 633 C CA . SER A 1 86 ? 9.917 0.509 -0.824 1.00 88.94 86 SER A CA 1
ATOM 634 C C . SER A 1 86 ? 8.832 0.356 0.242 1.00 88.94 86 SER A C 1
ATOM 636 O O . SER A 1 86 ? 7.831 1.075 0.224 1.00 88.94 86 SER A O 1
ATOM 638 N N . LYS A 1 87 ? 9.085 -0.498 1.247 1.00 89.44 87 LYS A N 1
ATOM 639 C CA . LYS A 1 87 ? 8.220 -0.648 2.434 1.00 89.44 87 LYS A CA 1
ATOM 640 C C . LYS A 1 87 ? 7.936 0.690 3.116 1.00 89.44 87 LYS A C 1
ATOM 642 O O . LYS A 1 87 ? 6.808 0.963 3.518 1.00 89.44 87 LYS A O 1
ATOM 647 N N . VAL A 1 88 ? 8.977 1.512 3.266 1.00 89.56 88 VAL A N 1
ATOM 648 C CA . VAL A 1 88 ? 8.898 2.803 3.959 1.00 89.56 88 VAL A CA 1
ATOM 649 C C . VAL A 1 88 ? 8.031 3.778 3.169 1.00 89.56 88 VAL A C 1
ATOM 651 O O . VAL A 1 88 ? 7.192 4.454 3.760 1.00 89.56 88 VAL A O 1
ATOM 654 N N . ASN A 1 89 ? 8.192 3.828 1.844 1.00 87.81 89 ASN A N 1
ATOM 655 C CA . ASN A 1 89 ? 7.400 4.730 1.008 1.00 87.81 89 ASN A CA 1
ATOM 656 C C . ASN A 1 89 ? 5.938 4.282 0.945 1.00 87.81 89 ASN A C 1
ATOM 658 O O . ASN A 1 89 ? 5.065 5.123 1.118 1.00 87.81 89 ASN A O 1
ATOM 662 N N . CYS A 1 90 ? 5.681 2.975 0.816 1.00 88.38 90 CYS A N 1
ATOM 663 C CA . CYS A 1 90 ? 4.332 2.408 0.893 1.00 88.38 90 CYS A CA 1
ATOM 664 C C . CYS A 1 90 ? 3.612 2.854 2.172 1.00 88.38 90 CYS A C 1
ATOM 666 O O . CYS A 1 90 ? 2.519 3.410 2.112 1.00 88.38 90 CYS A O 1
ATOM 668 N N . GLY A 1 91 ? 4.260 2.698 3.333 1.00 89.12 91 GLY A N 1
ATOM 669 C CA . GLY A 1 91 ? 3.657 3.083 4.607 1.00 89.12 91 GLY A CA 1
ATOM 670 C C . GLY A 1 91 ? 3.374 4.581 4.691 1.00 89.12 91 GLY A C 1
ATOM 671 O O . GLY A 1 91 ? 2.312 4.979 5.155 1.00 89.12 91 GLY A O 1
ATOM 672 N N . LYS A 1 92 ? 4.298 5.429 4.227 1.00 89.12 92 LYS A N 1
ATOM 673 C CA . LYS A 1 92 ? 4.093 6.883 4.247 1.00 89.12 92 LYS A CA 1
ATOM 674 C C . LYS A 1 92 ? 2.950 7.323 3.329 1.00 89.12 92 LYS A C 1
ATOM 676 O O . LYS A 1 92 ? 2.134 8.131 3.756 1.00 89.12 92 LYS A O 1
ATOM 681 N N . VAL A 1 93 ? 2.887 6.795 2.104 1.00 86.69 93 VAL A N 1
ATOM 682 C CA . VAL A 1 93 ? 1.840 7.143 1.131 1.00 86.69 93 VAL A CA 1
ATOM 683 C C . VAL A 1 93 ? 0.475 6.693 1.641 1.00 86.69 93 VAL A C 1
ATOM 685 O O . VAL A 1 93 ? -0.427 7.517 1.738 1.00 86.69 93 VAL A O 1
ATOM 688 N N . LEU A 1 94 ? 0.334 5.433 2.063 1.00 86.44 94 LEU A N 1
ATOM 689 C CA . LEU A 1 94 ? -0.957 4.920 2.526 1.00 86.44 94 LEU A CA 1
ATOM 690 C C . LEU A 1 94 ? -1.437 5.605 3.809 1.00 86.44 94 LEU A C 1
ATOM 692 O O . LEU A 1 94 ? -2.616 5.919 3.906 1.00 86.44 94 LEU A O 1
ATOM 696 N N . ASN A 1 95 ? -0.545 5.911 4.761 1.00 88.12 95 ASN A N 1
ATOM 697 C CA . ASN A 1 95 ? -0.935 6.687 5.945 1.00 88.12 95 ASN A CA 1
ATOM 698 C C . ASN A 1 95 ? -1.395 8.097 5.560 1.00 88.12 95 ASN A C 1
ATOM 700 O O . ASN A 1 95 ? -2.409 8.570 6.066 1.00 88.12 95 ASN A O 1
ATOM 704 N N . LYS A 1 96 ? -0.695 8.752 4.624 1.00 85.62 96 LYS A N 1
ATOM 705 C CA . LYS A 1 96 ? -1.086 10.083 4.158 1.00 85.62 96 LYS A CA 1
ATOM 706 C C . LYS A 1 96 ? -2.448 10.072 3.467 1.00 85.62 96 LYS A C 1
ATOM 708 O O . LYS A 1 96 ? -3.236 10.995 3.663 1.00 85.62 96 LYS A O 1
ATOM 713 N N . VAL A 1 97 ? -2.728 9.040 2.676 1.00 81.25 97 VAL A N 1
ATOM 714 C CA . VAL A 1 97 ? -4.037 8.854 2.043 1.00 81.25 97 VAL A CA 1
ATOM 715 C C . VAL A 1 97 ? -5.108 8.585 3.096 1.00 81.25 97 VAL A C 1
ATOM 717 O O . VAL A 1 97 ? -6.130 9.249 3.046 1.00 81.25 97 VAL A O 1
ATOM 720 N N . SER A 1 98 ? -4.875 7.727 4.094 1.00 82.00 98 SER A N 1
ATOM 721 C CA . SER A 1 98 ? -5.846 7.497 5.180 1.00 82.00 98 SER A CA 1
ATOM 722 C C . SER A 1 98 ? -6.172 8.767 5.978 1.00 82.00 98 SER A C 1
ATOM 724 O O . SER A 1 98 ? -7.311 8.954 6.393 1.00 82.00 98 SER A O 1
ATOM 726 N N . GLU A 1 99 ? -5.201 9.667 6.168 1.00 83.56 99 GLU A N 1
ATOM 727 C CA . GLU A 1 99 ? -5.431 10.986 6.782 1.00 83.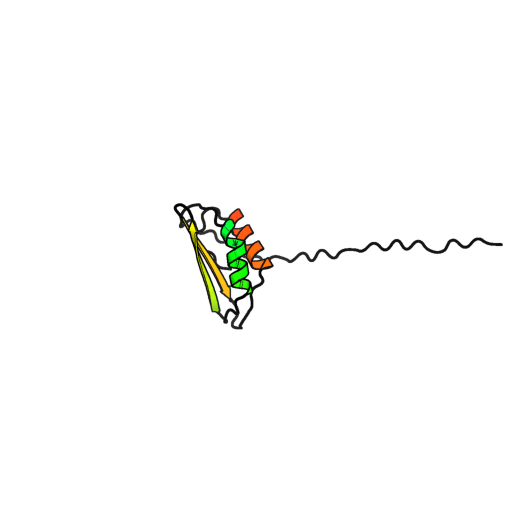56 99 GLU A CA 1
ATOM 728 C C . GLU A 1 99 ? -6.231 11.938 5.880 1.00 83.56 99 GLU A C 1
ATOM 730 O O . GLU A 1 99 ? -6.978 12.781 6.373 1.00 83.56 99 GLU A O 1
ATOM 735 N N . THR A 1 100 ? -6.035 11.845 4.563 1.00 81.06 100 THR A N 1
ATOM 736 C CA . THR A 1 100 ? -6.602 12.785 3.580 1.00 81.06 100 THR A CA 1
ATOM 737 C C . THR A 1 100 ? -7.979 12.331 3.084 1.00 81.06 100 THR A C 1
ATOM 739 O O . THR A 1 100 ? -8.845 13.162 2.824 1.00 81.06 100 THR A O 1
ATOM 742 N N . CYS A 1 101 ? -8.199 11.019 2.994 1.00 77.25 101 CYS A N 1
ATOM 743 C CA . CYS A 1 101 ? -9.365 10.374 2.405 1.00 77.25 101 CYS A CA 1
ATOM 744 C C . CYS A 1 101 ? -9.986 9.356 3.382 1.00 77.25 101 CYS A C 1
ATOM 746 O O . CYS A 1 101 ? -9.823 8.148 3.206 1.00 77.25 101 CYS A O 1
ATOM 748 N N . PRO A 1 102 ? -10.754 9.801 4.389 1.00 67.12 102 PRO A N 1
ATOM 749 C CA . PRO A 1 102 ? -11.370 8.907 5.379 1.00 67.12 102 PRO A CA 1
ATOM 750 C C . PRO A 1 102 ? -12.447 7.960 4.803 1.00 67.12 102 PRO A C 1
ATOM 752 O O . PRO A 1 102 ? -12.934 7.079 5.509 1.00 67.12 102 PRO A O 1
ATOM 755 N N . GLN A 1 103 ? -12.835 8.153 3.536 1.00 63.41 103 GLN A N 1
ATOM 756 C CA . GLN A 1 103 ? -13.887 7.411 2.827 1.00 63.41 103 GLN A CA 1
ATOM 7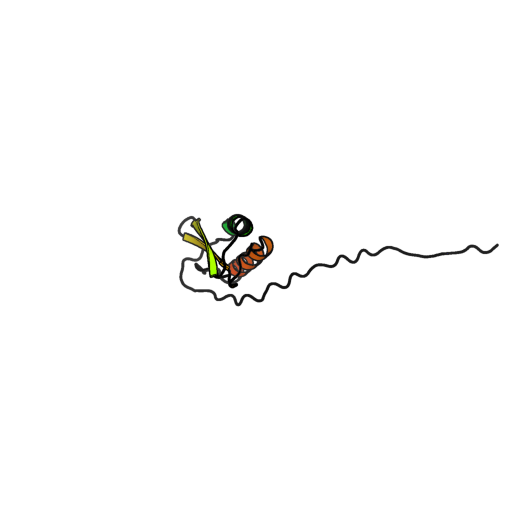57 C C . GLN A 1 103 ? -13.337 6.459 1.742 1.00 63.41 103 GLN A C 1
ATOM 759 O O . GLN A 1 103 ? -14.092 5.643 1.219 1.00 63.41 103 GLN A O 1
ATOM 764 N N . ALA A 1 104 ? -12.067 6.598 1.332 1.00 52.81 104 ALA A N 1
ATOM 765 C CA . ALA A 1 104 ? -11.619 6.076 0.039 1.00 52.81 104 ALA A CA 1
ATOM 766 C C . ALA A 1 104 ? -11.412 4.556 0.050 1.00 52.81 104 ALA A C 1
ATOM 768 O O . ALA A 1 104 ? -10.497 4.039 0.692 1.00 52.81 104 ALA A O 1
ATOM 769 N N . SER A 1 105 ? -12.223 3.849 -0.739 1.00 48.28 105 SER A N 1
ATOM 770 C CA . SER A 1 105 ? -12.109 2.407 -0.976 1.00 48.28 105 SER A CA 1
ATOM 771 C C . SER A 1 105 ? -11.293 2.049 -2.228 1.00 48.28 105 SER A C 1
ATOM 773 O O . SER A 1 105 ? -11.549 1.020 -2.839 1.00 48.28 105 SER A O 1
ATOM 775 N N . LEU A 1 106 ? -10.341 2.878 -2.669 1.00 42.19 106 LEU A N 1
ATOM 776 C CA . LEU A 1 106 ? -9.549 2.595 -3.875 1.00 42.19 106 LEU A CA 1
ATOM 777 C C . LEU A 1 106 ? -8.181 3.277 -3.799 1.00 42.19 106 LEU A C 1
ATOM 779 O O . LEU A 1 106 ? -8.096 4.503 -3.785 1.00 42.19 106 LEU A O 1
ATOM 783 N N . PHE A 1 107 ? -7.111 2.484 -3.764 1.00 45.75 107 PHE A N 1
ATOM 784 C CA . PHE A 1 107 ? -5.734 2.976 -3.735 1.00 45.75 107 PHE A CA 1
ATOM 785 C C . PHE A 1 107 ? -5.045 2.698 -5.077 1.00 45.75 107 PHE A C 1
ATOM 787 O O . PHE A 1 107 ? -4.926 1.545 -5.469 1.00 45.75 107 PHE A O 1
ATOM 794 N N . HIS A 1 108 ? -4.563 3.745 -5.753 1.00 32.72 108 HIS A N 1
ATOM 795 C CA . HIS A 1 108 ? -3.497 3.665 -6.757 1.00 32.72 108 HIS A CA 1
ATOM 796 C C . HIS A 1 108 ? -2.284 4.407 -6.185 1.00 32.72 108 HIS A C 1
ATOM 798 O O . HIS A 1 108 ? -2.392 5.580 -5.828 1.00 32.72 108 HIS A O 1
ATOM 804 N N . ALA A 1 109 ? -1.150 3.720 -6.076 1.00 36.22 109 ALA A N 1
ATOM 805 C CA . ALA A 1 109 ? 0.161 4.290 -5.779 1.00 36.22 109 ALA A CA 1
ATOM 806 C C . ALA A 1 109 ? 1.166 3.732 -6.782 1.00 36.22 109 ALA A C 1
ATOM 808 O O . ALA A 1 109 ? 1.045 2.516 -7.072 1.00 36.22 109 ALA A O 1
#

pLDDT: mean 73.08, std 19.83, range [32.72, 95.06]

Secondary structure (DSSP, 8-state):
--------------------------------S-----GGGHHHHHHHHHH--BPTT-EEEEEEEETTEEEEEEEE--SSS-B---HHHHHHHHHHHHHH-TT------

Organism: Hebeloma cylindrosporum (NCBI:txid76867)

Nearest PDB structures (foldseek):
  5v6j-assembly2_C  TM=8.714E-01  e=3.587E-04  Coprinus comatus
  7mwa-assembly1_A  TM=2.534E-01  e=5.089E-01  Acinetobacter baumannii ATCC 19606 = CIP 70.34 = JCM 6841
  6slc-assembly1_CCC  TM=3.852E-01  e=3.072E+00  Streptomyces sp. Ag82_O1-9

InterPro domains:
  IPR054443 Glycan binding protein Y3-like domain [PF22803] (37-103)

Radius of gyration: 21.86 Å; Cα contacts (8 Å, |Δi|>4): 144; chains: 1; bounding box: 77×39×47 Å

Sequence (109 aa):
MVFNVRSLLTGVLVSLAVVSTLAQTDIQCNDVGTAGDCTQFIPKFCADVASAKVKGYDEVYRCYSASGFTCELTAYNTHDVVGTPSKVNCGKVLNKVSETCPQASLFHA